Protein AF-A0A7C3RB09-F1 (afdb_monomer)

Nearest PDB structures (foldseek):
  8z6g-assembly1_B  TM=8.560E-01  e=1.771E-02  Pseudomonas aeruginosa
  8z6g-assembly3_F  TM=8.660E-01  e=2.274E-02  Pseudomonas aeruginosa
  5wur-assembly1_A  TM=9.327E-01  e=5.454E-02  Bacillus subtilis subsp. subtilis str. 168
  5wuq-assembly1_A  TM=9.281E-01  e=8.990E-02  Bacillus subtilis subsp. subtilis str. 168
  5wur-assembly2_B  TM=9.162E-01  e=3.338E-01  Bacillus subtilis subsp. subtilis str. 168

Solvent-accessible surface area (backbone atoms only — not comparable to full-atom values): 3264 Å² total; per-residue (Å²): 105,75,67,55,51,52,29,50,53,39,31,78,72,70,36,66,65,34,48,52,54,51,48,66,70,44,47,61,62,49,32,54,55,44,27,73,74,66,76,35,70,69,62,20,53,52,53,41,51,51,51,52,54,54,59,73,76,106

Radius of gyration: 12.7 Å; Cα contacts (8 Å, |Δi|>4): 29; chains: 1; bounding box: 27×22×32 Å

Mean predicted aligned 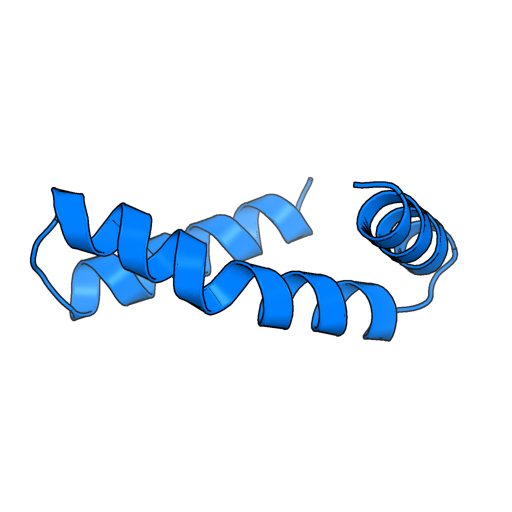error: 2.9 Å

Secondary structure (DSSP, 8-state):
-HHHHHHHHHHHTT-HHHHHHHHHHHHHHHHHHHHHHH--HHHHHHHHHHHHHHHHH-

Sequence (58 aa):
MEEDKKLIEKYLNGDEKALEFLILKYLKPIYSFIFSYVQNQQDAEDLTQETFLKMWRN

Structure (mmCIF, N/CA/C/O backbone):
data_AF-A0A7C3RB09-F1
#
_entry.id   AF-A0A7C3RB09-F1
#
loop_
_atom_site.group_PDB
_atom_site.id
_atom_site.type_symbol
_atom_site.label_atom_id
_atom_site.label_alt_id
_atom_site.label_comp_id
_atom_site.label_asym_id
_atom_site.label_entity_id
_atom_site.label_seq_id
_atom_site.pdbx_PDB_ins_code
_atom_site.Cartn_x
_atom_site.Cartn_y
_atom_site.Cartn_z
_atom_site.occupancy
_atom_site.B_iso_or_equiv
_atom_site.auth_seq_id
_atom_site.auth_comp_id
_atom_site.auth_asym_id
_atom_site.auth_atom_id
_atom_site.pdbx_PDB_model_num
A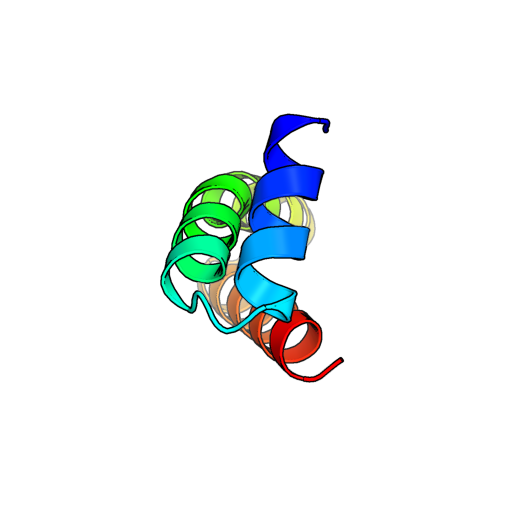TOM 1 N N . MET A 1 1 ? -3.585 10.682 -12.658 1.00 69.06 1 MET A N 1
ATOM 2 C CA . MET A 1 1 ? -3.901 9.853 -13.840 1.00 69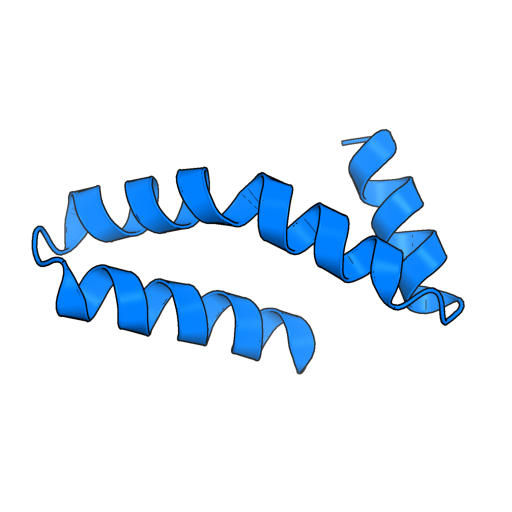.06 1 MET A CA 1
ATOM 3 C C . MET A 1 1 ? -2.775 9.859 -14.863 1.00 69.06 1 MET A C 1
ATOM 5 O O . MET A 1 1 ? -2.220 8.800 -15.091 1.00 69.06 1 MET A O 1
ATOM 9 N N . GLU A 1 2 ? -2.396 10.996 -15.459 1.00 84.00 2 GLU A N 1
ATOM 10 C CA . GLU A 1 2 ? -1.320 11.002 -16.476 1.00 84.00 2 GLU A CA 1
ATOM 11 C C . GLU A 1 2 ? 0.065 10.667 -15.897 1.00 84.00 2 GLU A C 1
ATOM 13 O O . GLU A 1 2 ? 0.848 9.939 -16.496 1.00 84.00 2 GLU A O 1
ATOM 18 N N . GLU A 1 3 ? 0.352 11.147 -14.688 1.00 90.38 3 GLU A N 1
ATOM 19 C CA . GLU A 1 3 ? 1.568 10.789 -13.951 1.00 90.38 3 GLU A CA 1
ATOM 20 C C . GLU A 1 3 ? 1.584 9.309 -13.538 1.00 90.38 3 GLU A C 1
ATOM 22 O O . GLU A 1 3 ? 2.610 8.648 -13.664 1.00 90.38 3 GLU A O 1
ATOM 27 N N . ASP A 1 4 ? 0.434 8.768 -13.120 1.00 93.25 4 ASP A N 1
ATOM 28 C CA . ASP A 1 4 ? 0.319 7.363 -12.714 1.00 93.25 4 ASP A CA 1
ATOM 29 C C . ASP A 1 4 ? 0.557 6.438 -13.909 1.00 93.25 4 ASP A C 1
ATOM 31 O O . ASP A 1 4 ? 1.307 5.477 -13.797 1.00 93.25 4 ASP A O 1
ATOM 35 N N . LYS A 1 5 ? 0.005 6.779 -15.083 1.00 94.75 5 LYS A N 1
ATOM 36 C CA . LYS A 1 5 ? 0.274 6.057 -16.334 1.00 94.75 5 LYS A CA 1
ATOM 37 C C . LYS A 1 5 ? 1.763 6.026 -16.666 1.00 94.75 5 LYS A C 1
ATOM 39 O O . LYS A 1 5 ? 2.284 4.965 -16.978 1.00 94.75 5 LYS A O 1
ATOM 44 N N . LYS A 1 6 ? 2.464 7.155 -16.529 1.00 96.12 6 LYS A N 1
ATOM 45 C CA . LYS A 1 6 ? 3.917 7.217 -16.760 1.00 96.12 6 LYS A CA 1
ATOM 46 C C . LYS A 1 6 ? 4.702 6.355 -15.775 1.00 96.12 6 LYS A C 1
ATOM 48 O O . LYS A 1 6 ? 5.686 5.737 -16.164 1.00 96.12 6 LYS A O 1
ATOM 53 N N . LEU A 1 7 ? 4.303 6.323 -14.503 1.00 95.12 7 LEU A N 1
ATOM 54 C CA . LEU A 1 7 ? 4.932 5.454 -13.505 1.00 95.12 7 LEU A CA 1
ATOM 55 C C . LEU A 1 7 ? 4.671 3.973 -13.812 1.00 95.12 7 LEU A C 1
ATOM 57 O O . LEU A 1 7 ? 5.593 3.170 -13.735 1.00 95.12 7 LEU A O 1
ATOM 61 N N . ILE A 1 8 ? 3.456 3.627 -14.241 1.00 93.50 8 ILE A N 1
ATOM 62 C CA . ILE A 1 8 ? 3.116 2.269 -14.682 1.00 93.50 8 ILE A CA 1
ATOM 63 C C . ILE A 1 8 ? 3.967 1.874 -15.895 1.00 93.50 8 ILE A C 1
ATOM 65 O O . ILE A 1 8 ? 4.587 0.818 -15.882 1.00 93.50 8 ILE A O 1
ATOM 69 N N . GLU A 1 9 ? 4.067 2.729 -16.915 1.00 95.56 9 GLU A N 1
ATOM 70 C CA . GLU A 1 9 ? 4.912 2.474 -18.089 1.00 95.56 9 GLU A CA 1
ATOM 71 C C . GLU A 1 9 ? 6.382 2.279 -17.707 1.00 95.56 9 GLU A C 1
ATOM 73 O O . GLU A 1 9 ? 7.035 1.367 -18.208 1.00 95.56 9 GLU A O 1
ATOM 78 N N . LYS A 1 10 ? 6.920 3.106 -16.805 1.00 95.62 10 LYS A N 1
ATOM 79 C CA . LYS A 1 10 ? 8.291 2.942 -16.303 1.00 95.62 10 LYS A CA 1
ATOM 80 C C . LYS A 1 10 ? 8.483 1.601 -15.602 1.00 95.62 10 LYS A C 1
ATOM 82 O O . LYS A 1 10 ? 9.455 0.909 -15.897 1.00 95.62 10 LYS A O 1
ATOM 87 N N . TYR A 1 11 ? 7.546 1.218 -14.738 1.00 94.25 11 TYR A N 1
ATOM 88 C CA . TYR A 1 11 ? 7.586 -0.070 -14.052 1.00 94.25 11 TYR A CA 1
ATOM 89 C C . TYR A 1 11 ? 7.556 -1.245 -15.037 1.00 94.25 11 TYR A C 1
ATOM 91 O O . TYR A 1 11 ? 8.404 -2.130 -14.957 1.00 94.25 11 TYR A O 1
ATOM 99 N N . LEU A 1 12 ? 6.659 -1.212 -16.027 1.00 91.69 12 LEU A N 1
ATOM 100 C CA . LEU A 1 12 ? 6.572 -2.241 -17.072 1.00 91.69 12 LEU A CA 1
ATOM 101 C C . LEU A 1 12 ? 7.849 -2.344 -17.924 1.00 91.69 12 LEU A C 1
ATOM 103 O O . LEU A 1 12 ? 8.127 -3.399 -18.486 1.00 91.69 12 LEU A O 1
ATOM 107 N N . ASN A 1 13 ? 8.642 -1.272 -17.994 1.00 96.00 13 ASN A N 1
ATOM 108 C CA . ASN A 1 1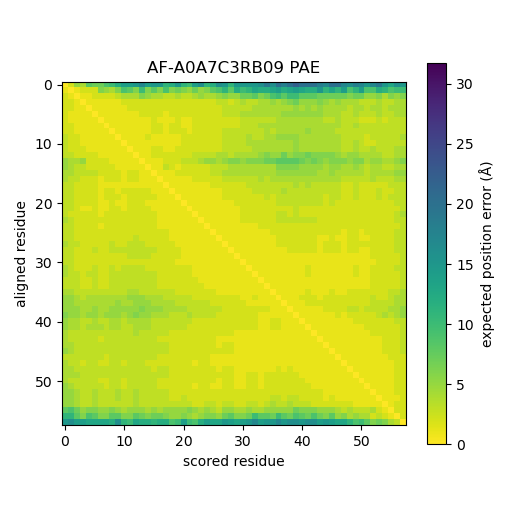3 ? 9.949 -1.243 -18.654 1.00 96.00 13 ASN A CA 1
ATOM 109 C C . ASN A 1 13 ? 11.126 -1.608 -17.720 1.00 96.00 13 ASN A C 1
ATOM 111 O O . ASN A 1 13 ? 12.281 -1.478 -18.123 1.00 96.00 13 ASN A O 1
ATOM 115 N N . GLY A 1 14 ? 10.857 -2.070 -16.493 1.00 92.88 14 GLY A N 1
ATOM 116 C CA . GLY A 1 14 ? 11.862 -2.567 -15.545 1.00 92.88 14 GLY A CA 1
ATOM 117 C C . GLY A 1 14 ? 12.316 -1.572 -14.473 1.00 92.88 14 GLY A C 1
ATOM 118 O O . GLY A 1 14 ? 13.238 -1.878 -13.720 1.00 92.88 14 GLY A O 1
ATOM 119 N N . ASP A 1 15 ? 11.701 -0.389 -14.371 1.00 95.00 15 ASP A N 1
ATOM 120 C CA . ASP A 1 15 ? 11.993 0.566 -13.293 1.00 95.00 15 ASP A CA 1
ATOM 121 C C . ASP A 1 15 ? 11.197 0.224 -12.023 1.00 95.00 15 ASP A C 1
ATOM 123 O O . ASP A 1 15 ? 10.084 0.710 -11.806 1.00 95.00 15 ASP A O 1
ATOM 127 N N . GLU A 1 16 ? 11.775 -0.606 -11.153 1.00 91.69 16 GLU A N 1
ATOM 128 C CA . GLU A 1 16 ? 11.144 -1.027 -9.892 1.00 91.69 16 GLU A CA 1
ATOM 129 C C . GLU A 1 16 ? 10.796 0.149 -8.961 1.00 91.69 16 GLU A C 1
ATOM 131 O O . GLU A 1 16 ? 9.811 0.086 -8.220 1.00 91.69 16 GLU A O 1
ATOM 136 N N . LYS A 1 17 ? 11.533 1.268 -9.033 1.00 94.81 17 LYS A N 1
ATOM 137 C CA . LYS A 1 17 ? 11.251 2.454 -8.205 1.00 94.81 17 LYS A CA 1
ATOM 138 C C . LYS A 1 17 ? 9.942 3.121 -8.594 1.00 94.81 17 LYS A C 1
ATOM 140 O O . LYS A 1 17 ? 9.293 3.745 -7.756 1.00 94.81 17 LYS A O 1
ATOM 145 N N . ALA A 1 18 ? 9.528 3.001 -9.854 1.00 94.88 18 ALA A N 1
ATOM 146 C CA . ALA A 1 18 ? 8.263 3.565 -10.302 1.00 94.88 18 ALA A CA 1
ATOM 147 C C . ALA A 1 18 ? 7.068 2.924 -9.576 1.00 94.88 18 ALA A C 1
ATOM 149 O O . ALA A 1 18 ? 6.100 3.617 -9.254 1.00 94.88 18 ALA A O 1
ATOM 150 N N . LEU A 1 19 ? 7.172 1.635 -9.239 1.00 91.94 19 LEU A N 1
ATOM 151 C CA . LEU A 1 19 ? 6.166 0.942 -8.443 1.00 91.94 19 LEU A CA 1
ATOM 152 C C . LEU A 1 19 ? 6.187 1.366 -6.973 1.00 91.94 19 LEU A C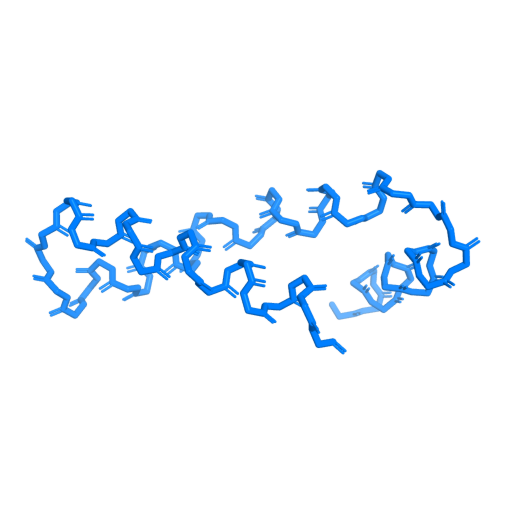 1
ATOM 154 O O . LEU A 1 19 ? 5.124 1.555 -6.386 1.00 91.94 19 LEU A O 1
ATOM 158 N N . GLU A 1 20 ? 7.364 1.602 -6.392 1.00 94.19 20 GLU A N 1
ATOM 159 C CA . GLU A 1 20 ? 7.480 2.159 -5.038 1.00 94.19 20 GLU A CA 1
ATOM 160 C C . GLU A 1 20 ? 6.738 3.500 -4.918 1.00 94.19 20 GLU A C 1
ATOM 162 O O . GLU A 1 20 ? 5.947 3.695 -3.993 1.00 94.19 20 GLU A O 1
ATOM 167 N N . PHE A 1 21 ? 6.904 4.399 -5.897 1.00 95.25 21 PHE A N 1
ATOM 168 C CA . PHE A 1 21 ? 6.175 5.671 -5.924 1.00 95.25 21 PHE A CA 1
ATOM 169 C C . PHE A 1 21 ? 4.657 5.482 -5.983 1.00 95.25 21 PHE A C 1
ATOM 171 O O . PHE A 1 21 ? 3.924 6.191 -5.289 1.00 95.25 21 PHE A O 1
ATOM 178 N N . LEU A 1 22 ? 4.176 4.525 -6.783 1.00 94.56 22 LEU A N 1
ATOM 179 C CA . LEU A 1 22 ? 2.752 4.193 -6.847 1.00 94.56 22 LEU A CA 1
ATOM 180 C C . LEU A 1 22 ? 2.254 3.658 -5.497 1.00 94.56 22 LEU A C 1
ATOM 182 O O . LEU A 1 22 ? 1.239 4.136 -4.991 1.00 94.56 22 LEU A O 1
ATOM 186 N N . ILE A 1 23 ? 2.981 2.731 -4.871 1.00 94.50 23 ILE A N 1
ATOM 187 C CA . ILE A 1 23 ? 2.613 2.167 -3.565 1.00 94.50 23 ILE A CA 1
ATOM 188 C C . ILE A 1 23 ? 2.535 3.271 -2.509 1.00 94.50 23 ILE A C 1
ATOM 190 O O . ILE A 1 23 ? 1.502 3.414 -1.858 1.00 94.50 23 ILE A O 1
ATOM 194 N N . LEU A 1 24 ? 3.570 4.105 -2.376 1.00 95.44 24 LEU A N 1
ATOM 195 C CA . LEU A 1 24 ? 3.597 5.195 -1.393 1.00 95.44 24 LEU A CA 1
ATOM 196 C C . LEU A 1 24 ? 2.450 6.193 -1.600 1.00 95.44 24 LEU A C 1
ATOM 198 O O . LEU A 1 24 ? 1.840 6.649 -0.630 1.00 95.44 24 LEU A O 1
ATOM 202 N N . LYS A 1 25 ? 2.119 6.502 -2.859 1.00 95.81 25 LYS A N 1
ATOM 203 C CA . LYS A 1 25 ? 1.012 7.400 -3.215 1.00 95.81 25 LYS A CA 1
ATOM 204 C C . LYS A 1 25 ? -0.348 6.839 -2.801 1.00 95.81 25 LYS A C 1
ATOM 206 O O . LYS A 1 25 ? -1.201 7.597 -2.334 1.00 95.81 25 LYS A O 1
ATOM 211 N N . TYR A 1 26 ? -0.558 5.532 -2.959 1.00 96.88 26 TYR A N 1
ATOM 212 C CA . TYR A 1 26 ? -1.855 4.895 -2.722 1.00 96.88 26 TYR A CA 1
ATOM 213 C C . TYR A 1 26 ? -1.998 4.223 -1.352 1.00 96.88 26 TYR A C 1
ATOM 215 O O . TYR A 1 26 ? -3.120 3.904 -0.962 1.00 96.88 26 TYR A O 1
ATOM 223 N N . LEU A 1 27 ? -0.917 4.070 -0.583 1.00 97.12 27 LEU A N 1
ATOM 224 C CA . LEU A 1 27 ? -0.929 3.391 0.716 1.00 97.12 27 LEU A CA 1
ATOM 225 C C . LEU A 1 27 ? -1.949 4.004 1.679 1.00 97.12 27 LEU A C 1
ATOM 227 O O . LEU A 1 27 ? -2.861 3.326 2.146 1.00 97.12 27 LEU A O 1
ATOM 231 N N . LYS A 1 28 ? -1.837 5.311 1.935 1.00 97.62 28 LYS A N 1
ATOM 232 C CA . LYS A 1 28 ? -2.733 6.024 2.854 1.00 97.62 28 LYS A CA 1
ATOM 233 C C . LYS A 1 28 ? -4.205 6.014 2.412 1.00 97.62 28 LYS A C 1
ATOM 235 O O . LYS A 1 28 ? -5.046 5.718 3.263 1.00 97.62 28 LYS A O 1
ATOM 240 N N . PRO A 1 29 ? -4.568 6.355 1.157 1.00 97.94 29 PRO A N 1
ATOM 241 C CA . PRO A 1 29 ? -5.972 6.351 0.748 1.00 97.94 29 PRO A CA 1
ATOM 242 C C . PRO A 1 29 ? -6.582 4.944 0.731 1.00 97.94 29 PRO A C 1
ATOM 244 O O . PRO A 1 29 ? -7.725 4.806 1.156 1.00 97.94 29 PRO A O 1
ATOM 247 N N . ILE A 1 30 ? -5.837 3.907 0.325 1.00 98.12 30 ILE A N 1
ATOM 248 C CA . ILE A 1 30 ? -6.325 2.517 0.361 1.00 98.12 30 ILE A CA 1
ATOM 249 C C . ILE A 1 30 ? -6.522 2.055 1.804 1.00 98.12 30 ILE A C 1
ATOM 251 O O . ILE A 1 30 ? -7.600 1.568 2.135 1.00 98.12 30 ILE A O 1
ATOM 255 N N . TYR A 1 31 ? -5.540 2.288 2.677 1.00 98.56 31 TYR A N 1
ATOM 256 C CA . TYR A 1 31 ? -5.673 1.976 4.098 1.00 98.56 31 TYR A CA 1
ATOM 257 C C . TYR A 1 31 ? -6.881 2.682 4.719 1.00 98.56 31 TYR A C 1
ATOM 259 O O . TYR A 1 31 ? -7.693 2.059 5.393 1.00 98.56 31 TYR A O 1
ATOM 267 N N . SER A 1 32 ? -7.042 3.980 4.445 1.00 98.44 32 SER A N 1
ATOM 268 C CA . SER A 1 32 ? -8.150 4.778 4.986 1.00 98.44 32 SER A CA 1
ATOM 269 C C . SER A 1 32 ? -9.506 4.283 4.480 1.00 98.44 32 SER A C 1
ATOM 271 O 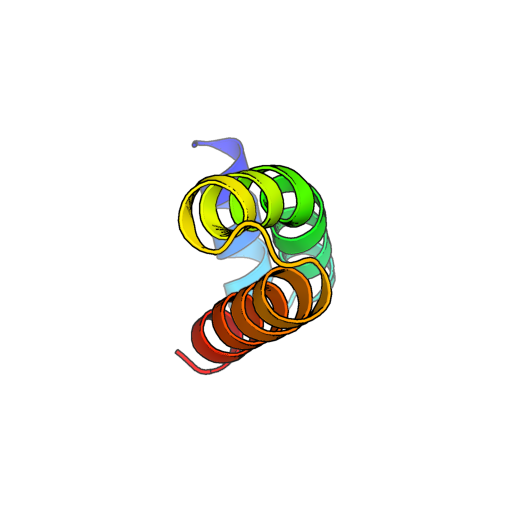O . SER A 1 32 ? -10.467 4.233 5.246 1.00 98.44 32 SER A O 1
ATOM 273 N N . PHE A 1 33 ? -9.582 3.890 3.204 1.00 98.44 33 PHE A N 1
ATOM 274 C CA . PHE A 1 33 ? -10.769 3.270 2.628 1.00 98.44 33 PHE A CA 1
ATOM 275 C C . PHE A 1 33 ? -11.096 1.963 3.349 1.00 98.44 33 PHE A C 1
ATOM 277 O O . PHE A 1 33 ? -12.192 1.840 3.881 1.00 98.44 33 PHE A O 1
ATOM 284 N N . ILE A 1 34 ? -10.149 1.029 3.446 1.00 98.50 34 ILE A N 1
ATOM 285 C CA . ILE A 1 34 ? -10.357 -0.271 4.100 1.00 98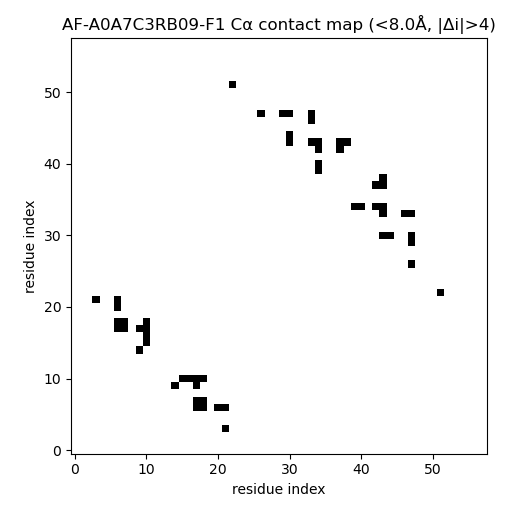.50 34 ILE A CA 1
ATOM 286 C C . ILE A 1 34 ? -10.745 -0.086 5.571 1.00 98.50 34 ILE A C 1
ATOM 288 O O . ILE A 1 34 ? -11.752 -0.638 6.016 1.00 98.50 34 ILE A O 1
ATOM 292 N N . PHE A 1 35 ? -10.005 0.748 6.307 1.00 98.56 35 PHE A N 1
ATOM 293 C CA . PHE A 1 35 ? -10.259 1.040 7.716 1.00 98.56 35 PHE A CA 1
ATOM 294 C C . PHE A 1 35 ? -11.670 1.588 7.953 1.00 98.56 35 PHE A C 1
ATOM 296 O O . PHE A 1 35 ? -12.298 1.239 8.950 1.00 98.56 35 PHE A O 1
ATOM 303 N N . SER A 1 36 ? -12.210 2.386 7.023 1.00 98.38 36 SER A N 1
ATOM 304 C CA . SER A 1 36 ? -13.578 2.906 7.138 1.00 98.38 36 SER A CA 1
ATOM 305 C C . SER A 1 36 ? -14.662 1.817 7.164 1.00 98.38 36 SER A C 1
ATOM 307 O O . SER A 1 36 ? -15.735 2.064 7.715 1.00 98.38 36 SER A O 1
ATOM 309 N N . TYR A 1 37 ? -14.377 0.616 6.643 1.00 97.81 37 TYR A N 1
ATOM 310 C CA . TYR A 1 37 ? -15.296 -0.529 6.667 1.00 97.81 37 TYR A CA 1
ATOM 311 C C . TYR A 1 37 ? -15.036 -1.481 7.830 1.00 97.81 37 TYR A C 1
ATOM 313 O O . TYR A 1 37 ? -15.985 -1.911 8.479 1.00 97.81 37 TYR A O 1
ATOM 321 N N . VAL A 1 38 ? -13.772 -1.835 8.081 1.00 97.94 38 VAL A N 1
ATOM 322 C CA . VAL A 1 38 ? -13.438 -2.857 9.089 1.00 97.94 38 VAL A CA 1
ATOM 323 C C . VAL A 1 38 ? -13.332 -2.288 10.502 1.00 97.94 38 VAL A C 1
ATOM 325 O O . VAL A 1 38 ? -13.536 -3.019 11.463 1.00 97.94 38 VAL A O 1
ATOM 328 N N . GLN A 1 39 ? -13.018 -0.992 10.639 1.00 97.62 39 GLN A N 1
ATOM 329 C CA . GLN A 1 39 ? -12.814 -0.289 11.917 1.00 97.62 39 GLN A CA 1
ATOM 330 C C . GLN A 1 39 ? -11.862 -1.006 12.895 1.00 97.62 39 GLN A C 1
ATOM 332 O O . GLN A 1 39 ? -11.901 -0.789 14.105 1.00 97.62 39 GLN A O 1
ATOM 337 N N . ASN A 1 40 ? -10.974 -1.838 12.357 1.00 98.31 40 ASN A N 1
ATOM 338 C CA . ASN A 1 40 ? -9.959 -2.594 13.065 1.00 98.31 40 ASN A CA 1
ATOM 339 C C . ASN A 1 40 ? -8.613 -2.308 12.396 1.00 98.31 40 ASN A C 1
ATOM 341 O O . ASN A 1 40 ? -8.484 -2.428 11.178 1.00 98.31 40 ASN A O 1
ATOM 345 N N . GLN A 1 41 ? -7.625 -1.888 13.187 1.00 97.81 41 GLN A N 1
ATOM 346 C CA . GLN A 1 41 ? -6.312 -1.521 12.666 1.00 97.81 41 GLN A CA 1
ATOM 347 C C . GLN A 1 41 ? -5.584 -2.720 12.045 1.00 97.81 41 GLN A C 1
ATOM 349 O O . GLN A 1 41 ? -5.086 -2.599 10.932 1.00 97.81 41 GLN A O 1
ATOM 354 N N . GLN A 1 42 ? -5.563 -3.866 12.730 1.00 98.31 42 GLN A N 1
ATOM 355 C CA . GLN A 1 42 ? -4.874 -5.070 12.260 1.00 98.31 42 GLN A CA 1
ATOM 356 C C . GLN A 1 42 ? -5.477 -5.559 10.939 1.00 98.31 42 GLN A C 1
ATOM 358 O O . GLN A 1 42 ? -4.758 -5.718 9.957 1.00 98.31 42 GLN A O 1
ATOM 363 N N . ASP A 1 43 ? -6.805 -5.692 10.883 1.00 98.31 43 ASP A N 1
ATOM 364 C CA . ASP A 1 43 ? -7.490 -6.136 9.666 1.00 98.31 43 ASP A CA 1
ATOM 365 C C . ASP A 1 43 ? -7.276 -5.143 8.514 1.00 98.31 43 ASP A C 1
ATOM 367 O O . ASP A 1 43 ? -7.116 -5.539 7.359 1.00 98.31 43 ASP A O 1
ATOM 371 N N . ALA A 1 44 ? -7.252 -3.837 8.807 1.00 98.50 44 ALA A N 1
ATOM 372 C CA . ALA A 1 44 ? -7.008 -2.818 7.795 1.00 98.50 44 ALA A CA 1
ATOM 373 C C . ALA A 1 44 ? -5.576 -2.867 7.251 1.00 98.50 44 ALA A C 1
ATOM 375 O O . ALA A 1 44 ? -5.384 -2.711 6.042 1.00 98.50 44 ALA A O 1
ATOM 376 N N . GLU A 1 45 ? -4.580 -3.087 8.109 1.00 98.19 45 GLU A N 1
ATOM 377 C CA . GLU A 1 45 ? -3.184 -3.265 7.705 1.00 98.19 45 GLU A CA 1
ATOM 378 C C . GLU A 1 45 ? -3.025 -4.520 6.837 1.00 98.19 45 GLU A C 1
ATOM 380 O O . GLU A 1 45 ? -2.487 -4.423 5.729 1.00 98.19 45 GLU A O 1
ATOM 385 N N . ASP A 1 46 ? -3.575 -5.656 7.271 1.00 98.38 46 ASP A N 1
ATOM 386 C CA . ASP A 1 46 ? -3.474 -6.938 6.565 1.00 98.38 46 ASP A CA 1
ATOM 387 C C . ASP A 1 46 ? -4.152 -6.883 5.188 1.00 98.38 46 ASP A C 1
ATOM 389 O O . ASP A 1 46 ? -3.545 -7.218 4.167 1.00 98.38 46 ASP A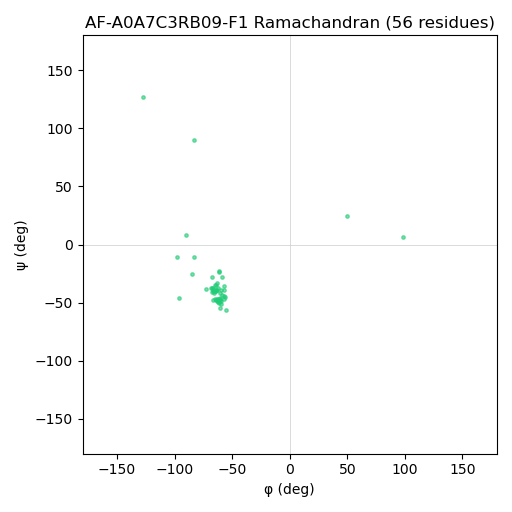 O 1
ATOM 393 N N . LEU A 1 47 ? -5.378 -6.358 5.110 1.00 98.25 47 LEU A N 1
ATOM 394 C CA . LEU A 1 47 ? -6.097 -6.197 3.841 1.00 98.25 47 LEU A CA 1
ATOM 395 C C . LEU A 1 47 ? -5.412 -5.195 2.901 1.00 98.25 47 LEU A C 1
ATOM 397 O O . LEU A 1 47 ? -5.427 -5.377 1.678 1.00 98.25 47 LEU A O 1
ATOM 401 N N . THR A 1 48 ? -4.797 -4.139 3.443 1.00 97.94 48 THR A N 1
ATOM 402 C CA . THR A 1 48 ? -4.021 -3.181 2.642 1.00 97.94 48 THR A CA 1
ATOM 403 C C . THR A 1 48 ? -2.810 -3.869 2.023 1.00 97.94 48 THR A C 1
ATOM 405 O O . THR A 1 48 ? -2.588 -3.751 0.816 1.00 97.94 48 THR A O 1
ATOM 408 N N . GLN A 1 49 ? -2.058 -4.636 2.817 1.00 96.44 49 GLN A N 1
ATOM 409 C CA . GLN A 1 49 ? -0.916 -5.407 2.328 1.00 96.44 49 GLN A CA 1
ATOM 410 C C . GLN A 1 49 ? -1.343 -6.431 1.272 1.00 96.44 49 GLN A C 1
ATOM 412 O O . GLN A 1 49 ? -0.758 -6.469 0.189 1.00 96.44 49 GLN A O 1
ATOM 417 N N . GLU A 1 50 ? -2.401 -7.207 1.524 1.00 97.12 50 GLU A N 1
ATOM 418 C CA . GLU A 1 50 ? -2.939 -8.155 0.544 1.00 97.12 50 GLU A CA 1
ATOM 419 C C . GLU A 1 50 ? -3.324 -7.483 -0.775 1.00 97.12 50 GLU A C 1
ATOM 421 O O . GLU A 1 50 ? -3.103 -8.051 -1.846 1.00 97.12 50 GLU A O 1
ATOM 426 N N . THR A 1 51 ? -3.903 -6.284 -0.711 1.00 96.38 51 THR A N 1
ATOM 427 C CA . THR A 1 51 ? -4.307 -5.524 -1.899 1.00 96.38 51 THR A CA 1
ATOM 428 C C . THR A 1 51 ? -3.094 -5.180 -2.761 1.00 96.38 51 THR A C 1
ATOM 430 O O . THR A 1 51 ? -3.105 -5.436 -3.967 1.00 96.38 51 THR A O 1
ATOM 433 N N . PHE A 1 52 ? -2.015 -4.673 -2.158 1.00 94.94 52 PHE A N 1
ATOM 434 C CA . PHE A 1 52 ? -0.779 -4.377 -2.887 1.00 94.94 52 PHE A CA 1
ATOM 435 C C . PHE A 1 52 ? -0.063 -5.638 -3.383 1.00 94.94 52 PHE A C 1
ATOM 437 O O . PHE A 1 52 ? 0.440 -5.642 -4.503 1.00 94.94 52 PHE A O 1
ATOM 444 N N . LEU A 1 53 ? -0.069 -6.729 -2.611 1.00 93.69 53 LEU A N 1
ATOM 445 C CA . LEU A 1 53 ? 0.499 -8.012 -3.041 1.00 93.69 53 LEU A CA 1
ATOM 446 C C . LEU A 1 53 ? -0.262 -8.615 -4.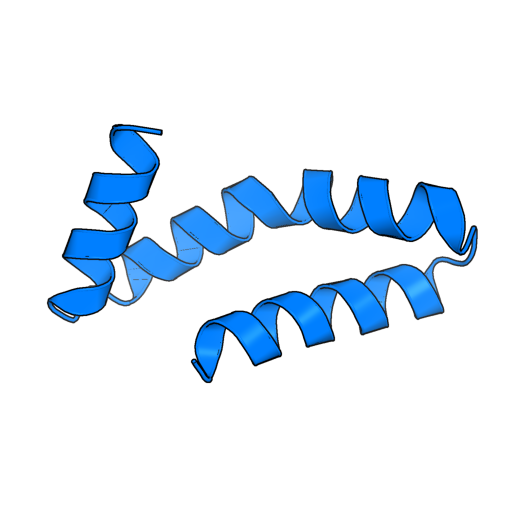228 1.00 93.69 53 LEU A C 1
ATOM 448 O O . LEU A 1 53 ? 0.355 -9.171 -5.136 1.00 93.69 53 LEU A O 1
ATOM 452 N N . LYS A 1 54 ? -1.595 -8.506 -4.246 1.00 93.69 54 LYS A N 1
ATOM 453 C CA . LYS A 1 54 ? -2.424 -8.926 -5.387 1.00 93.69 54 LYS A CA 1
ATOM 454 C C . LYS A 1 54 ? -2.152 -8.057 -6.610 1.00 93.69 54 LYS A C 1
ATOM 456 O O . LYS A 1 54 ? -2.070 -8.601 -7.704 1.00 93.69 54 LYS A O 1
ATOM 461 N N . MET A 1 55 ? -1.978 -6.749 -6.429 1.00 90.50 55 MET A N 1
ATOM 462 C CA . MET A 1 55 ? -1.598 -5.844 -7.516 1.00 90.50 55 MET A CA 1
ATOM 463 C C . MET A 1 55 ? -0.211 -6.176 -8.081 1.00 90.50 55 MET A C 1
ATOM 465 O O . MET A 1 55 ? -0.064 -6.194 -9.289 1.00 90.50 55 MET A O 1
ATOM 469 N N . TRP A 1 56 ? 0.771 -6.523 -7.243 1.00 85.44 56 TRP A N 1
ATOM 470 C CA . TRP A 1 56 ? 2.108 -6.921 -7.707 1.00 85.44 56 TRP A CA 1
ATOM 471 C C . TRP A 1 56 ? 2.100 -8.214 -8.542 1.00 85.44 56 TRP A C 1
ATOM 473 O O . TRP A 1 56 ? 2.928 -8.400 -9.428 1.00 85.44 56 TRP A O 1
ATOM 483 N N . ARG A 1 57 ? 1.217 -9.163 -8.211 1.00 80.62 57 ARG A N 1
ATOM 484 C CA . ARG A 1 57 ? 1.188 -10.499 -8.833 1.00 80.62 57 ARG A CA 1
ATOM 485 C C . ARG A 1 57 ? 0.428 -10.563 -10.163 1.00 80.62 57 ARG A C 1
ATOM 487 O O . ARG A 1 57 ? 0.503 -11.609 -10.804 1.00 80.62 57 ARG A O 1
ATOM 494 N N . ASN A 1 58 ? -0.316 -9.520 -10.534 1.00 66.00 58 ASN A N 1
ATOM 495 C CA . ASN A 1 58 ? -1.116 -9.451 -11.763 1.00 66.00 58 ASN A CA 1
ATOM 496 C C . ASN A 1 58 ? -0.571 -8.379 -12.703 1.00 66.00 58 ASN A C 1
ATOM 498 O O . ASN A 1 58 ? -0.641 -8.611 -13.928 1.00 66.00 58 ASN A O 1
#

Foldseek 3Di:
DVLLVVLVVCVVVPNPVSLVVVCVVCLVVQLVVQCVPPVDNVRSVVVSVVVSVVVVVD

pLDDT: mean 94.33, std 6.2, range [66.0, 98.56]